Protein AF-A0A529L7I8-F1 (afdb_monomer)

Nearest PDB structures (foldseek):
  8ja7-assembly1_A  TM=9.305E-01  e=6.746E-06  Mycobacterium tuberculosis H37Rv
  7cad-assembly1_A  TM=9.325E-01  e=3.415E-05  Mycolicibacterium smegmatis MC2 155
  4tqu-assembly1_M  TM=9.009E-01  e=8.751E-04  Sphingomonas sp.

Foldseek 3Di:
DLLVVQQVPFDCVVVVVCVVVVHDPVCCCVPPVCVSSVLSVLVVVLVVVLCVLPDDVVCCVPALCDPVNVNPHLNSVLCCCCPVVVVVVVSVVSVVVSVVVSVVVSVVSVVVSVVVVD

Secondary structure (DSSP, 8-state):
-HHHHHHHTS-SHHHHHHHHTT--HHHIIIIIIHHHHHHHHHHHHHHHHHHHHT--HHHHHHTTT-STTTT--HHHHHHIIIIIS--HHHHHHHHHHHHHHHHHHHHHHHHHHHHTT-

Mean predicted aligned error: 5.52 Å

pLDDT: mean 90.21, std 6.55, range [42.72, 95.25]

Sequence (118 aa):
LIVLGGLASVPREPFESAEIDGANAWQQFRYLTLPMIAPFLMIAVIIRMIDALKSFDIIYAMTQGGPGTASETINIYLYNTAFSYYDMGYGSAMAVVFFIVIVALSFILLMLRQRSQW

Radius of gyration: 21.28 Å; Cα contacts (8 Å, |Δi|>4): 74; chains: 1; bounding box: 44×23×59 Å

Structure (mmCIF, N/CA/C/O backbone):
data_AF-A0A529L7I8-F1
#
_entry.id   AF-A0A529L7I8-F1
#
loop_
_atom_site.group_PDB
_atom_site.id
_atom_site.type_symbol
_atom_site.label_atom_id
_atom_site.label_alt_id
_atom_site.label_comp_id
_atom_site.label_asym_id
_atom_site.label_entity_id
_atom_site.label_seq_id
_atom_site.pdbx_PDB_ins_code
_atom_site.Cartn_x
_atom_site.Cartn_y
_atom_site.Cartn_z
_atom_site.occupancy
_atom_site.B_iso_or_equiv
_atom_site.auth_seq_id
_atom_site.auth_comp_id
_atom_site.auth_asym_id
_atom_site.auth_atom_id
_atom_site.pdbx_PDB_model_num
ATOM 1 N N . LEU A 1 1 ? 1.036 4.444 11.956 1.00 81.25 1 LEU A N 1
ATOM 2 C CA . LEU A 1 1 ? 0.447 5.733 12.390 1.00 81.25 1 LEU A CA 1
ATOM 3 C C . LEU A 1 1 ? -1.063 5.780 12.185 1.00 81.25 1 LEU A C 1
ATOM 5 O O . LEU A 1 1 ? -1.755 5.995 13.164 1.00 81.25 1 LEU A O 1
ATOM 9 N N . ILE A 1 2 ? -1.581 5.501 10.981 1.00 89.88 2 ILE A N 1
ATOM 10 C CA . ILE A 1 2 ? -3.029 5.574 10.677 1.00 89.88 2 ILE A CA 1
ATOM 11 C C . ILE A 1 2 ? -3.883 4.750 11.656 1.00 89.88 2 ILE A C 1
ATOM 13 O O . ILE A 1 2 ? -4.778 5.286 12.297 1.00 89.88 2 ILE A O 1
ATOM 17 N N . VAL A 1 3 ? -3.570 3.461 11.822 1.00 92.12 3 VAL A N 1
ATOM 18 C CA . VAL A 1 3 ? -4.340 2.559 12.701 1.00 92.12 3 VAL A CA 1
ATOM 19 C C . VAL A 1 3 ? -4.220 2.952 14.175 1.00 92.12 3 VAL A C 1
ATOM 21 O O . VAL A 1 3 ? -5.205 2.923 14.900 1.00 92.12 3 VAL A O 1
ATOM 24 N N . LEU A 1 4 ? -3.026 3.366 14.609 1.00 92.00 4 LEU A N 1
ATOM 25 C CA . LEU A 1 4 ? -2.782 3.803 15.986 1.00 92.00 4 LEU A CA 1
ATOM 26 C C . LEU A 1 4 ? -3.550 5.091 16.318 1.00 92.00 4 LEU A C 1
ATOM 28 O O . LEU A 1 4 ? -4.140 5.186 17.387 1.00 92.00 4 LEU A O 1
ATOM 32 N N . GLY A 1 5 ? -3.583 6.054 15.393 1.00 90.94 5 GLY A N 1
ATOM 33 C CA . GLY A 1 5 ? -4.404 7.257 15.533 1.00 90.94 5 GLY A CA 1
ATOM 34 C C . GLY A 1 5 ? -5.898 6.929 15.569 1.00 90.94 5 GLY A C 1
ATOM 35 O O . GLY A 1 5 ? -6.618 7.476 16.396 1.00 90.94 5 GLY A O 1
ATOM 36 N N . GLY A 1 6 ? -6.340 5.972 14.745 1.00 89.06 6 GLY A N 1
ATOM 37 C CA . GLY A 1 6 ? -7.703 5.442 14.791 1.00 89.06 6 GLY A CA 1
ATOM 38 C C . GLY A 1 6 ? -8.054 4.863 16.160 1.00 89.06 6 GLY A C 1
ATOM 39 O O . GLY A 1 6 ? -9.043 5.274 16.755 1.00 89.06 6 GLY A O 1
ATOM 40 N N . LEU A 1 7 ? -7.202 3.993 16.710 1.00 91.12 7 LEU A N 1
ATOM 41 C CA . LEU A 1 7 ? -7.366 3.434 18.058 1.00 91.12 7 LEU A CA 1
ATOM 42 C C . LEU A 1 7 ? -7.417 4.510 19.151 1.00 91.12 7 LEU A C 1
ATOM 44 O O . LEU A 1 7 ? -8.222 4.398 20.066 1.00 91.12 7 LEU A O 1
ATOM 48 N N . ALA A 1 8 ? -6.595 5.557 19.053 1.00 90.94 8 ALA A N 1
ATOM 49 C CA . ALA A 1 8 ? -6.596 6.653 20.023 1.00 90.94 8 ALA A CA 1
ATOM 50 C C . ALA A 1 8 ? -7.876 7.511 19.973 1.00 90.94 8 ALA A C 1
ATOM 52 O O . ALA A 1 8 ? -8.211 8.155 20.962 1.00 90.94 8 ALA A O 1
ATOM 53 N N . SER A 1 9 ? -8.583 7.524 18.837 1.00 88.75 9 SER A N 1
ATOM 54 C CA . SER A 1 9 ? -9.833 8.278 18.654 1.00 88.75 9 SER A CA 1
ATOM 55 C C . SER A 1 9 ? -11.089 7.544 19.138 1.00 88.75 9 SER A C 1
ATOM 57 O O . SER A 1 9 ? -12.166 8.135 19.184 1.00 88.75 9 SER A O 1
ATOM 59 N N . VAL A 1 10 ? -10.968 6.260 19.482 1.00 90.12 10 VAL A N 1
ATOM 60 C CA . VAL A 1 10 ? -12.096 5.423 19.898 1.00 90.12 10 VAL A CA 1
ATOM 61 C C . VAL A 1 10 ? -12.542 5.788 21.329 1.00 90.12 10 VAL A C 1
ATOM 63 O O . VAL A 1 10 ? -11.706 5.776 22.236 1.00 90.12 10 VAL A O 1
ATOM 66 N N . PRO A 1 11 ? -13.836 6.096 21.568 1.00 90.88 11 PRO A N 1
ATOM 67 C CA . PRO A 1 11 ? -14.345 6.391 22.908 1.00 90.88 11 PRO A CA 1
ATOM 68 C C . PRO A 1 11 ? -14.248 5.166 23.826 1.00 90.88 11 PRO A C 1
ATOM 70 O O . PRO A 1 11 ? -14.382 4.028 23.375 1.00 90.88 11 PRO A O 1
ATOM 73 N N . ARG A 1 12 ? -14.028 5.402 25.125 1.00 90.31 12 ARG A N 1
ATOM 74 C CA . ARG A 1 12 ? -13.857 4.343 26.138 1.00 90.31 12 ARG A CA 1
ATOM 75 C C . ARG A 1 12 ? -15.170 3.776 26.680 1.00 90.31 12 ARG A C 1
ATOM 77 O O . ARG A 1 12 ? -15.198 2.613 27.061 1.00 90.31 12 ARG A O 1
ATOM 84 N N . GLU A 1 13 ? -16.249 4.554 26.640 1.00 92.12 13 GLU A N 1
ATOM 85 C CA . GLU A 1 13 ? -17.569 4.187 27.183 1.00 92.12 13 GLU A CA 1
ATOM 86 C C . GLU A 1 13 ? -18.096 2.819 26.691 1.00 92.12 13 GLU A C 1
ATOM 88 O O . GLU A 1 13 ? -18.591 2.042 27.515 1.00 92.12 13 GLU A O 1
ATOM 93 N N . PRO A 1 14 ? -17.956 2.439 25.398 1.00 90.50 14 PRO A N 1
ATOM 94 C CA . PRO A 1 14 ? -18.382 1.118 24.936 1.00 90.50 14 PRO A CA 1
ATOM 95 C C . PRO A 1 14 ? -17.587 -0.024 25.581 1.00 90.50 14 PRO A C 1
ATOM 97 O O . PRO A 1 14 ? -18.144 -1.092 25.823 1.00 90.50 14 PRO A O 1
ATOM 100 N N . PHE A 1 15 ? -16.297 0.183 25.866 1.00 91.94 15 PHE A N 1
ATOM 101 C CA . PHE A 1 15 ? -15.433 -0.841 26.463 1.00 91.94 15 PHE A CA 1
ATOM 102 C C . PHE A 1 15 ? -15.769 -1.069 27.933 1.00 91.94 15 PHE A C 1
ATOM 104 O O . PHE A 1 15 ? -15.851 -2.217 28.355 1.00 91.94 15 PHE A O 1
ATOM 111 N N . GLU A 1 16 ? -16.023 0.008 28.677 1.00 90.88 16 GLU A N 1
ATOM 112 C CA . GLU A 1 16 ? -16.469 -0.063 30.074 1.00 90.88 16 GLU A CA 1
ATOM 113 C C . GLU A 1 16 ? -17.821 -0.781 30.177 1.00 90.88 16 GLU A C 1
ATOM 115 O O . GLU A 1 16 ? -18.003 -1.659 31.017 1.00 90.88 16 GLU A O 1
ATOM 120 N N . SER A 1 17 ? -18.744 -0.488 29.256 1.00 92.50 17 SER A N 1
ATOM 121 C CA . SER A 1 17 ? -20.040 -1.176 29.181 1.00 92.50 17 SER A CA 1
ATOM 12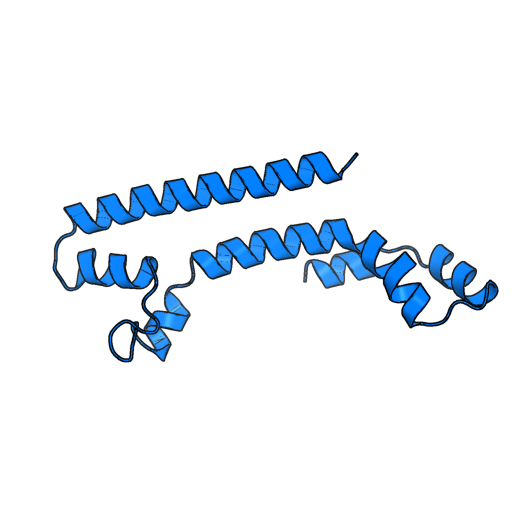2 C C . SER A 1 17 ? -19.876 -2.669 28.869 1.00 92.50 17 SER A C 1
ATOM 124 O O . SER A 1 17 ? -20.465 -3.514 29.537 1.00 92.50 17 SER A O 1
ATOM 126 N N . ALA A 1 18 ? -19.017 -3.013 27.904 1.00 91.19 18 ALA A N 1
ATOM 127 C CA . ALA A 1 18 ? -18.736 -4.404 27.558 1.00 91.19 18 ALA A CA 1
ATOM 128 C C . ALA A 1 18 ? -18.082 -5.181 28.716 1.00 91.19 18 ALA A C 1
ATOM 130 O O . ALA A 1 18 ? -18.298 -6.384 28.845 1.00 91.19 18 ALA A O 1
ATOM 131 N N . GLU A 1 19 ? -17.277 -4.522 29.552 1.00 91.94 19 GLU A N 1
ATOM 132 C CA . GLU A 1 19 ? -16.677 -5.126 30.746 1.00 91.94 19 GLU A CA 1
ATOM 133 C C . GLU A 1 19 ? -17.726 -5.407 31.834 1.00 91.94 19 GLU A C 1
ATOM 135 O O . GLU A 1 19 ? -17.715 -6.489 32.423 1.00 91.94 19 GLU A O 1
ATOM 140 N N . ILE A 1 20 ? -18.687 -4.495 32.035 1.00 93.56 20 ILE A N 1
ATOM 141 C CA . ILE A 1 20 ? -19.837 -4.700 32.936 1.00 93.56 20 ILE A CA 1
ATOM 142 C C . ILE A 1 20 ? -20.706 -5.877 32.461 1.00 93.56 20 ILE A C 1
ATOM 144 O O . ILE A 1 20 ? -21.139 -6.689 33.278 1.00 93.56 20 ILE A O 1
ATOM 148 N N . ASP A 1 21 ? -20.892 -6.020 31.148 1.00 93.19 21 ASP A N 1
ATOM 149 C CA . ASP A 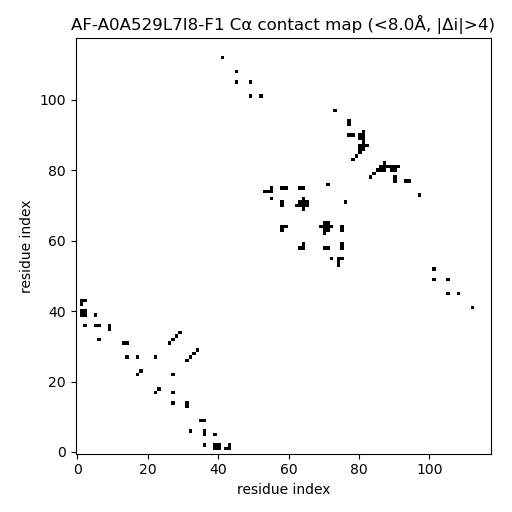1 21 ? -21.631 -7.130 30.529 1.00 93.19 21 ASP A CA 1
ATOM 150 C C . ASP A 1 21 ? -20.853 -8.466 30.525 1.00 93.19 21 ASP A C 1
ATOM 152 O O . ASP A 1 21 ? -21.346 -9.485 30.034 1.00 93.19 21 ASP A O 1
ATOM 156 N N . GLY A 1 22 ? -19.633 -8.496 31.074 1.00 93.31 22 GLY A N 1
ATOM 157 C CA . GLY A 1 22 ? -18.809 -9.702 31.176 1.00 93.31 22 GLY A CA 1
ATOM 158 C C . GLY A 1 22 ? -18.172 -10.145 29.854 1.00 93.31 22 GLY A C 1
ATOM 159 O O . GLY A 1 22 ? -17.794 -11.313 29.716 1.00 93.31 22 GLY A O 1
ATOM 160 N N . ALA A 1 23 ? -18.043 -9.248 28.871 1.00 93.31 23 ALA A N 1
ATOM 161 C CA . ALA A 1 23 ? -17.389 -9.556 27.606 1.00 93.31 23 ALA A CA 1
ATOM 162 C C . ALA A 1 23 ? -15.882 -9.786 27.803 1.00 93.31 23 ALA A C 1
ATOM 164 O O . ALA A 1 23 ? -15.171 -8.972 28.391 1.00 93.31 23 ALA A O 1
ATOM 165 N N . ASN A 1 24 ? -15.366 -10.881 27.248 1.00 93.00 24 ASN A N 1
ATOM 166 C CA . ASN A 1 24 ? -13.936 -11.173 27.271 1.00 93.00 24 ASN A CA 1
ATOM 167 C C . ASN A 1 24 ? -13.155 -10.318 26.249 1.00 93.00 24 ASN A C 1
ATOM 169 O O . ASN A 1 24 ? -13.715 -9.761 25.302 1.00 93.00 24 ASN A O 1
ATOM 173 N N . ALA A 1 25 ? -11.826 -10.262 26.392 1.00 92.25 25 ALA A N 1
ATOM 174 C CA . ALA A 1 25 ? -10.963 -9.439 25.536 1.00 92.25 25 ALA A CA 1
ATOM 175 C C . ALA A 1 25 ? -11.086 -9.756 24.029 1.00 92.25 25 ALA A C 1
ATOM 177 O O . ALA A 1 25 ? -10.963 -8.866 23.187 1.00 92.25 25 ALA A O 1
ATOM 178 N N . TRP A 1 26 ? -11.361 -11.013 23.664 1.00 95.00 26 TRP A N 1
ATOM 179 C CA . TRP A 1 26 ? -11.554 -11.400 22.264 1.00 95.00 26 TRP A CA 1
ATOM 180 C C . TRP A 1 26 ? -12.878 -10.879 21.695 1.00 95.00 26 TRP A C 1
ATOM 182 O O . TRP A 1 26 ? -12.924 -10.406 20.558 1.00 95.00 26 TRP A O 1
ATOM 192 N N . GLN A 1 27 ? -13.948 -10.914 22.491 1.00 93.62 27 GLN A N 1
ATOM 193 C CA . GLN A 1 27 ? -15.240 -10.330 22.141 1.00 93.62 27 GLN A CA 1
ATOM 194 C C . GLN A 1 27 ? -15.116 -8.812 21.987 1.00 93.62 27 GLN A C 1
ATOM 196 O O . GLN A 1 27 ? -15.543 -8.272 20.967 1.00 93.62 27 GLN A O 1
ATOM 201 N N . GLN A 1 28 ? -14.449 -8.137 22.925 1.00 93.31 28 GLN A N 1
ATOM 202 C CA . GLN A 1 28 ? -14.177 -6.701 22.821 1.00 93.31 28 GLN A CA 1
ATOM 203 C C . GLN A 1 28 ? -13.372 -6.369 21.553 1.00 93.31 28 GLN A C 1
ATOM 205 O O . GLN A 1 28 ? -13.733 -5.457 20.811 1.00 93.31 28 GLN A O 1
ATOM 210 N N . PHE A 1 29 ? -12.343 -7.151 21.215 1.00 93.19 29 PHE A N 1
ATOM 211 C CA . PHE A 1 29 ? -11.591 -6.937 19.978 1.00 93.19 29 PHE A CA 1
ATOM 212 C C . PHE A 1 29 ? -12.455 -7.127 18.722 1.00 93.19 29 PHE A C 1
ATOM 214 O O . PHE A 1 29 ? -12.468 -6.274 17.835 1.00 93.19 29 PHE A O 1
ATOM 221 N N . ARG A 1 30 ? -13.184 -8.245 18.625 1.00 94.25 30 ARG A N 1
ATOM 222 C CA . ARG A 1 30 ? -13.924 -8.624 17.412 1.00 94.25 30 ARG A CA 1
ATOM 223 C C . ARG A 1 30 ? -15.173 -7.775 17.169 1.00 94.25 30 ARG A C 1
ATOM 225 O O . ARG A 1 30 ? -15.515 -7.565 16.000 1.00 94.25 30 ARG A O 1
ATOM 232 N N . TYR A 1 31 ? -15.855 -7.352 18.233 1.00 93.25 31 TYR A N 1
ATOM 233 C CA . TYR A 1 31 ? -17.149 -6.664 18.165 1.00 93.25 31 TYR A CA 1
ATOM 234 C C . TYR A 1 31 ? -17.070 -5.162 18.450 1.00 93.25 31 TYR A C 1
ATOM 236 O O . TYR A 1 31 ? -17.913 -4.429 17.944 1.00 93.25 31 TYR A O 1
ATOM 244 N N . LEU A 1 32 ? -16.063 -4.689 19.189 1.00 91.81 32 LEU A N 1
ATOM 245 C CA . LEU A 1 32 ? -15.860 -3.261 19.457 1.00 91.81 32 LEU A CA 1
ATOM 246 C C . LEU A 1 32 ? -14.667 -2.716 18.679 1.00 91.81 32 LEU A C 1
ATOM 248 O O . LEU A 1 32 ? -14.836 -1.907 17.771 1.00 91.81 32 LEU A O 1
ATOM 252 N N . THR A 1 33 ? -13.454 -3.181 18.986 1.00 92.62 33 THR A N 1
ATOM 253 C CA . THR A 1 33 ? -12.236 -2.581 18.429 1.00 92.62 33 THR A CA 1
ATOM 254 C C . THR A 1 33 ? -12.213 -2.664 16.907 1.00 92.62 33 THR A C 1
ATOM 256 O O . THR A 1 33 ? -12.083 -1.636 16.249 1.00 92.62 33 THR A O 1
ATOM 259 N N . LEU A 1 34 ? -12.364 -3.866 16.341 1.00 92.25 34 LEU A N 1
ATOM 260 C CA . LEU A 1 34 ? -12.231 -4.114 14.907 1.00 92.25 34 LEU A CA 1
ATOM 261 C C . LEU A 1 34 ? -13.272 -3.338 14.074 1.00 92.25 34 LEU A C 1
ATOM 263 O O . LEU A 1 34 ? -12.855 -2.686 13.115 1.00 92.25 34 LEU A O 1
ATOM 267 N N . PRO A 1 35 ? -14.578 -3.322 14.417 1.00 91.81 35 PRO A N 1
ATOM 268 C CA . PRO A 1 35 ? -15.558 -2.512 13.691 1.00 91.81 35 PRO A CA 1
ATOM 269 C C . PRO A 1 35 ? -15.307 -1.007 13.821 1.00 91.81 35 PRO A C 1
ATOM 271 O O . PRO A 1 35 ? -15.393 -0.292 12.825 1.00 91.81 35 PRO A O 1
ATOM 274 N N . MET A 1 36 ? -14.932 -0.522 15.010 1.00 90.88 36 MET A N 1
ATOM 275 C CA . MET A 1 36 ? -14.708 0.910 15.239 1.00 90.88 36 MET A CA 1
ATOM 276 C C . MET A 1 36 ? -13.473 1.441 14.501 1.00 90.88 36 MET A C 1
ATOM 278 O O . MET A 1 36 ? -13.485 2.570 14.013 1.00 90.88 36 MET A O 1
ATOM 282 N N . ILE A 1 37 ? -12.416 0.632 14.358 1.00 93.56 37 ILE A N 1
ATOM 283 C CA . ILE A 1 37 ? -11.215 1.022 13.599 1.00 93.56 37 ILE A CA 1
ATOM 284 C C . ILE A 1 37 ? -11.263 0.633 12.118 1.00 93.56 37 ILE A C 1
ATOM 286 O O . ILE A 1 37 ? -10.350 1.000 11.373 1.00 93.56 37 ILE A O 1
ATOM 290 N N . ALA A 1 38 ? -12.291 -0.091 11.666 1.00 91.31 38 ALA A N 1
ATOM 291 C CA . ALA A 1 38 ? -12.420 -0.547 10.281 1.00 91.31 38 ALA A CA 1
ATOM 292 C C . ALA A 1 38 ? -12.228 0.574 9.233 1.00 91.31 38 ALA A C 1
ATOM 294 O O . ALA A 1 38 ? -11.499 0.342 8.263 1.00 91.31 38 ALA A O 1
ATOM 295 N N . PRO A 1 39 ? -12.754 1.807 9.420 1.00 88.62 39 PRO A N 1
ATOM 296 C CA . PRO A 1 39 ? -12.525 2.902 8.476 1.00 88.62 39 PRO A CA 1
ATOM 297 C C . PRO A 1 39 ? -11.041 3.279 8.358 1.00 88.62 39 PRO A C 1
ATOM 299 O O . PRO A 1 39 ? -10.541 3.530 7.260 1.00 88.62 39 PRO A O 1
ATOM 302 N N . PHE A 1 40 ? -10.315 3.279 9.480 1.00 91.44 40 PHE A N 1
ATOM 303 C CA . PHE A 1 40 ? -8.884 3.585 9.529 1.00 91.44 40 PHE A CA 1
ATOM 304 C C . PHE A 1 40 ? -8.040 2.453 8.943 1.00 91.44 40 PHE A C 1
ATOM 306 O O . PHE A 1 40 ? -7.084 2.716 8.211 1.00 91.44 40 PHE A O 1
ATOM 313 N N . LEU A 1 41 ? -8.406 1.197 9.220 1.00 91.56 41 LEU A N 1
ATOM 314 C CA . LEU A 1 41 ? -7.774 0.025 8.615 1.00 91.56 41 LEU A CA 1
ATOM 315 C C . LEU A 1 41 ? -7.915 0.049 7.094 1.00 91.56 41 LEU A C 1
ATOM 317 O O . LEU A 1 41 ? -6.932 -0.175 6.393 1.00 91.56 41 LEU A O 1
ATOM 321 N N . MET A 1 42 ? -9.098 0.386 6.579 1.00 89.19 42 MET A N 1
ATOM 322 C CA . MET A 1 42 ? -9.332 0.456 5.139 1.00 89.19 42 MET A CA 1
ATOM 323 C C . MET A 1 42 ? -8.433 1.505 4.473 1.00 89.19 42 MET A C 1
ATOM 325 O O . MET A 1 42 ? -7.795 1.213 3.465 1.00 89.19 42 MET A O 1
ATOM 329 N N . ILE A 1 43 ? -8.300 2.696 5.067 1.00 89.94 43 ILE A N 1
ATOM 330 C CA . ILE A 1 43 ? -7.380 3.734 4.570 1.00 89.94 43 ILE A CA 1
ATOM 331 C C . ILE A 1 43 ? -5.928 3.240 4.602 1.00 89.94 43 ILE A C 1
ATOM 333 O O . ILE A 1 43 ? -5.197 3.409 3.626 1.00 89.94 43 ILE A O 1
ATOM 337 N N . ALA A 1 44 ? -5.510 2.611 5.704 1.00 92.81 44 ALA A N 1
ATOM 338 C CA . ALA A 1 44 ? -4.156 2.089 5.844 1.00 92.81 44 ALA A CA 1
ATOM 339 C C . ALA A 1 44 ? -3.839 1.024 4.783 1.00 92.81 44 ALA A C 1
ATOM 341 O O . ALA A 1 44 ? -2.757 1.058 4.200 1.00 92.81 44 ALA A O 1
ATOM 342 N N . VAL A 1 45 ? -4.781 0.120 4.497 1.00 91.31 45 VAL A N 1
ATOM 343 C CA . VAL A 1 45 ? -4.630 -0.915 3.465 1.00 91.31 45 VAL A CA 1
ATOM 344 C C . VAL A 1 45 ? -4.521 -0.298 2.074 1.00 91.31 45 VAL A C 1
ATOM 346 O O . VAL A 1 45 ? -3.639 -0.696 1.321 1.00 91.31 45 VAL A O 1
ATOM 349 N N . ILE A 1 46 ? -5.355 0.692 1.741 1.00 89.19 46 ILE A N 1
ATOM 350 C CA . ILE A 1 46 ? -5.309 1.361 0.430 1.00 89.19 46 ILE A CA 1
ATOM 351 C C . ILE A 1 46 ? -3.938 2.000 0.203 1.00 89.19 46 ILE A C 1
ATOM 353 O O . ILE A 1 46 ? -3.293 1.733 -0.808 1.00 89.19 46 ILE A O 1
ATOM 357 N N . ILE A 1 47 ? -3.463 2.798 1.162 1.00 90.56 47 ILE A N 1
ATOM 358 C CA . ILE A 1 47 ? -2.160 3.467 1.054 1.00 90.56 47 ILE A CA 1
ATOM 359 C C . ILE A 1 47 ? -1.040 2.427 0.963 1.00 90.56 47 ILE A C 1
ATOM 361 O O . ILE A 1 47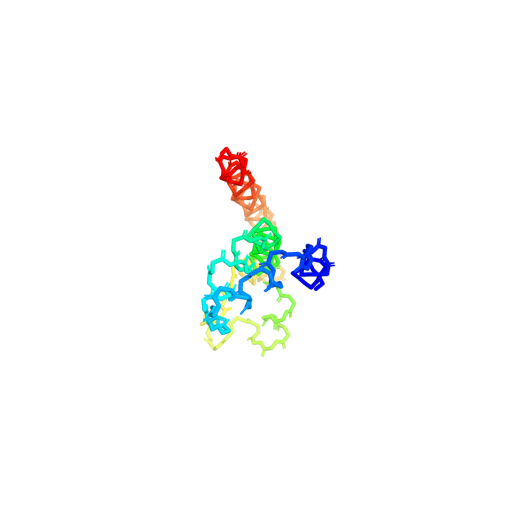 ? -0.191 2.505 0.078 1.00 90.56 47 ILE A O 1
ATOM 365 N N . ARG A 1 48 ? -1.072 1.401 1.821 1.00 92.25 48 ARG A N 1
ATOM 366 C CA . ARG A 1 48 ? -0.024 0.377 1.846 1.00 92.25 48 ARG A CA 1
ATOM 367 C C . ARG A 1 48 ? 0.012 -0.467 0.573 1.00 92.25 48 ARG A C 1
ATOM 369 O O . ARG A 1 48 ? 1.091 -0.877 0.158 1.00 92.25 48 ARG A O 1
ATOM 376 N N . MET A 1 49 ? -1.141 -0.710 -0.045 1.00 90.69 49 MET A N 1
ATOM 377 C CA . MET A 1 49 ? -1.237 -1.396 -1.331 1.00 90.69 49 MET A CA 1
ATOM 378 C C . MET A 1 49 ? -0.613 -0.562 -2.454 1.00 90.69 49 MET A C 1
ATOM 380 O O . MET A 1 49 ? 0.146 -1.104 -3.252 1.00 90.69 49 MET A O 1
ATOM 384 N N . ILE A 1 50 ? -0.874 0.749 -2.490 1.00 88.69 50 ILE A N 1
ATOM 385 C CA . ILE A 1 50 ? -0.266 1.659 -3.474 1.00 88.69 50 ILE A CA 1
ATOM 386 C C . ILE A 1 50 ? 1.261 1.680 -3.317 1.00 88.69 50 ILE A C 1
ATOM 388 O O . ILE A 1 50 ? 1.978 1.545 -4.310 1.00 88.69 50 ILE A O 1
ATOM 392 N N . ASP A 1 51 ? 1.761 1.786 -2.084 1.00 90.75 51 ASP A N 1
ATOM 393 C CA . ASP A 1 51 ? 3.202 1.761 -1.801 1.00 90.75 51 ASP A CA 1
ATOM 394 C C . ASP A 1 51 ? 3.849 0.438 -2.230 1.00 90.75 51 ASP A C 1
ATOM 396 O O . ASP A 1 51 ? 4.932 0.431 -2.814 1.00 90.75 51 ASP A O 1
ATOM 400 N N . ALA A 1 52 ? 3.181 -0.689 -1.965 1.00 90.06 52 ALA A N 1
ATOM 401 C CA . ALA A 1 52 ? 3.673 -2.008 -2.344 1.00 90.06 52 ALA A CA 1
ATOM 402 C C . ALA A 1 52 ? 3.739 -2.182 -3.870 1.00 90.06 52 ALA A C 1
ATOM 404 O O . ALA A 1 52 ? 4.743 -2.670 -4.385 1.00 90.06 52 ALA A O 1
ATOM 405 N N . LEU A 1 53 ? 2.712 -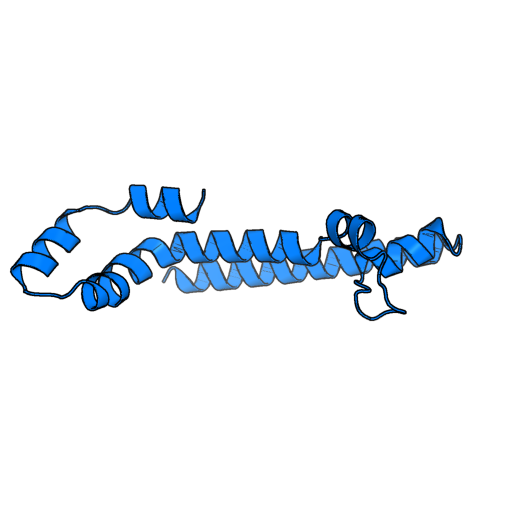1.737 -4.603 1.00 88.56 53 LEU A N 1
ATOM 406 C CA . LEU A 1 53 ? 2.683 -1.801 -6.070 1.00 88.56 53 LEU A CA 1
ATOM 407 C C . LEU A 1 53 ? 3.775 -0.939 -6.716 1.00 88.56 53 LEU A C 1
ATOM 409 O O . LEU A 1 53 ? 4.339 -1.310 -7.744 1.00 88.56 53 LEU A O 1
ATOM 413 N N . LYS A 1 54 ? 4.102 0.203 -6.109 1.00 87.69 54 LYS A N 1
ATOM 414 C CA . LYS A 1 54 ? 5.151 1.116 -6.583 1.00 87.69 54 LYS A CA 1
ATOM 415 C C . LYS A 1 54 ? 6.546 0.765 -6.060 1.00 87.69 54 LYS A C 1
ATOM 417 O O . LYS A 1 54 ? 7.483 1.529 -6.277 1.00 87.69 54 LYS A O 1
ATOM 422 N N . SER A 1 55 ? 6.696 -0.356 -5.356 1.00 90.75 55 SER A N 1
ATOM 423 C CA . SER A 1 55 ? 7.968 -0.728 -4.753 1.00 90.75 55 SER A CA 1
ATOM 424 C C . SER A 1 55 ? 9.005 -1.045 -5.832 1.00 90.75 55 SER A C 1
ATOM 426 O O . SER A 1 55 ? 8.840 -1.968 -6.634 1.00 90.75 55 SER A O 1
ATOM 428 N N . PHE A 1 56 ? 10.067 -0.247 -5.848 1.00 91.69 56 PHE A N 1
ATOM 429 C CA . PHE A 1 56 ? 11.221 -0.398 -6.728 1.00 91.69 56 PHE A CA 1
ATOM 430 C C . PHE A 1 56 ? 12.494 -0.497 -5.889 1.00 91.69 56 PHE A C 1
ATOM 432 O O . PHE A 1 56 ? 13.187 -1.510 -5.942 1.00 91.69 56 PHE A O 1
ATOM 439 N N . ASP A 1 57 ? 12.731 0.506 -5.041 1.00 90.75 57 ASP A N 1
ATOM 440 C CA . ASP A 1 57 ? 13.982 0.705 -4.304 1.00 90.75 57 ASP A CA 1
ATOM 441 C C . ASP A 1 57 ? 14.441 -0.537 -3.536 1.00 90.75 57 ASP A C 1
ATOM 443 O O . ASP A 1 57 ? 15.583 -0.967 -3.668 1.00 90.75 57 ASP A O 1
ATOM 447 N N . ILE A 1 58 ? 13.545 -1.151 -2.756 1.00 91.94 58 ILE A N 1
ATOM 448 C CA . ILE A 1 58 ? 13.897 -2.300 -1.912 1.00 91.94 58 ILE A CA 1
ATOM 449 C C . ILE A 1 58 ? 14.218 -3.544 -2.743 1.00 91.94 58 ILE A C 1
ATOM 451 O O . ILE A 1 58 ? 15.136 -4.290 -2.414 1.00 91.94 58 ILE A O 1
ATOM 455 N N . ILE A 1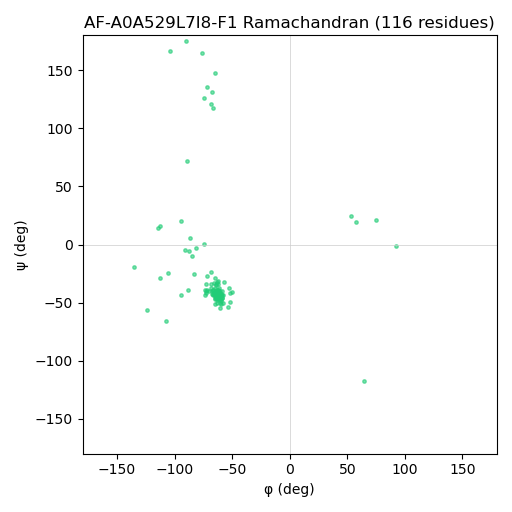 59 ? 13.490 -3.759 -3.839 1.00 91.19 59 ILE A N 1
ATOM 456 C CA . ILE A 1 59 ? 13.660 -4.931 -4.701 1.00 91.19 59 ILE A CA 1
ATOM 457 C C . ILE A 1 59 ? 14.949 -4.781 -5.498 1.00 91.19 59 ILE A C 1
ATOM 459 O O . ILE A 1 59 ? 15.744 -5.722 -5.565 1.00 91.19 59 ILE A O 1
ATOM 463 N N . TYR A 1 60 ? 15.186 -3.581 -6.029 1.00 91.44 60 TYR A N 1
ATOM 464 C CA . TYR A 1 60 ? 16.399 -3.246 -6.753 1.00 91.44 60 TYR A CA 1
ATOM 465 C C . TYR A 1 60 ? 17.632 -3.342 -5.848 1.00 91.44 60 TYR A C 1
ATOM 467 O O . TYR A 1 60 ? 18.591 -4.017 -6.203 1.00 91.44 60 TYR A O 1
ATOM 475 N N . ALA A 1 61 ? 17.594 -2.765 -4.644 1.00 93.69 61 ALA A N 1
ATOM 476 C CA . ALA A 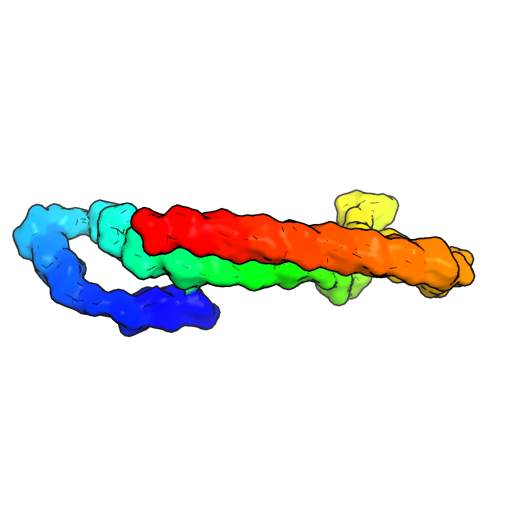1 61 ? 18.724 -2.796 -3.716 1.00 93.69 61 ALA A CA 1
ATOM 477 C C . ALA A 1 61 ? 19.063 -4.209 -3.211 1.00 93.69 61 ALA A C 1
ATOM 479 O O . ALA A 1 61 ? 20.235 -4.528 -3.034 1.00 93.69 61 ALA A O 1
ATOM 480 N N . MET A 1 62 ? 18.052 -5.050 -2.968 1.00 93.88 62 MET A N 1
ATOM 481 C CA . MET A 1 62 ? 18.254 -6.370 -2.360 1.00 93.88 62 MET A CA 1
ATOM 482 C C . MET A 1 62 ? 18.530 -7.476 -3.377 1.00 93.88 62 MET A C 1
ATOM 484 O O . MET A 1 62 ? 19.307 -8.384 -3.099 1.00 93.88 62 MET A O 1
ATOM 488 N N . THR A 1 63 ? 17.840 -7.450 -4.519 1.00 93.38 63 THR A N 1
ATOM 489 C CA . THR A 1 63 ? 17.794 -8.603 -5.437 1.00 93.38 63 THR A CA 1
ATOM 490 C C . THR A 1 63 ? 17.981 -8.242 -6.902 1.00 93.38 63 THR A C 1
ATOM 492 O O . THR A 1 63 ? 18.272 -9.134 -7.691 1.00 93.38 63 THR A O 1
ATOM 495 N N . GLN A 1 64 ? 17.782 -6.975 -7.283 1.00 88.94 64 GLN A N 1
ATOM 496 C CA . GLN A 1 64 ? 17.790 -6.524 -8.682 1.00 88.94 64 GLN A CA 1
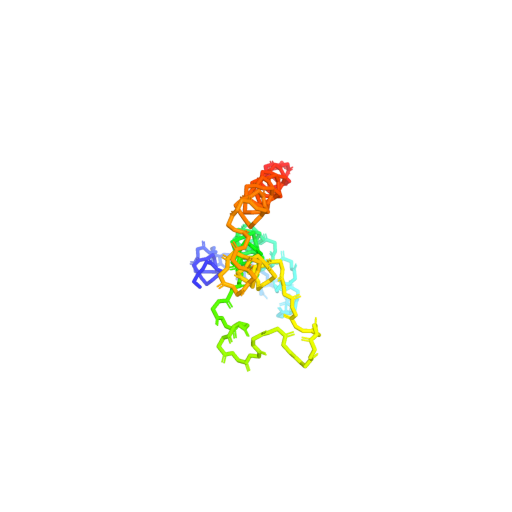ATOM 497 C C . GLN A 1 64 ? 16.840 -7.328 -9.601 1.00 88.94 64 GLN A C 1
ATOM 499 O O . GLN A 1 64 ? 17.049 -7.382 -10.806 1.00 88.94 64 GLN A O 1
ATOM 504 N N . GLY A 1 65 ? 15.792 -7.954 -9.044 1.00 87.44 65 GLY A N 1
ATOM 505 C CA . GLY A 1 65 ? 14.866 -8.833 -9.780 1.00 87.44 65 GLY A CA 1
ATOM 506 C C . GLY A 1 65 ? 15.225 -10.330 -9.768 1.00 87.44 65 GLY A C 1
ATOM 507 O O . GLY A 1 65 ? 14.482 -11.141 -10.323 1.00 87.44 65 GLY A O 1
ATOM 508 N N . GLY A 1 66 ? 16.332 -10.714 -9.123 1.00 88.81 66 GLY A N 1
ATOM 509 C CA . GLY A 1 66 ? 16.858 -12.079 -9.122 1.00 88.81 66 GLY A CA 1
ATOM 510 C C . GLY A 1 66 ? 16.367 -13.019 -8.002 1.00 88.81 66 GLY A C 1
ATOM 511 O O . GLY A 1 66 ? 15.692 -12.597 -7.061 1.00 88.81 66 GLY A O 1
ATOM 512 N N . PRO A 1 67 ? 16.766 -14.310 -8.058 1.00 88.81 67 PRO A N 1
ATOM 513 C CA . PRO A 1 67 ? 17.593 -14.941 -9.098 1.00 88.81 67 PRO A CA 1
ATOM 514 C C . PRO A 1 67 ? 16.832 -15.128 -10.422 1.00 88.81 67 PRO A C 1
ATOM 516 O O . PRO A 1 67 ? 15.681 -15.561 -10.429 1.00 88.81 67 PRO A O 1
ATOM 519 N N . GLY A 1 68 ? 17.4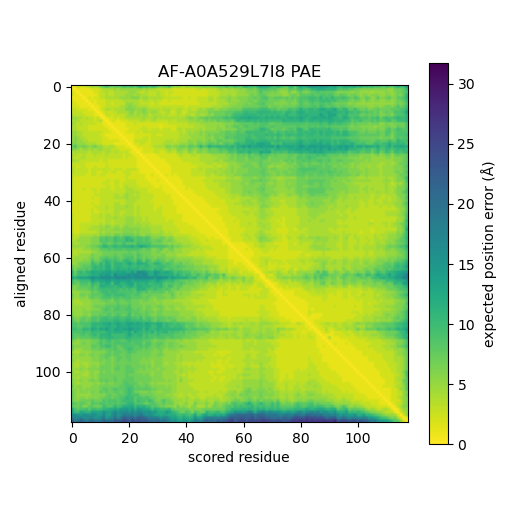68 -14.801 -11.552 1.00 86.12 68 GLY A N 1
ATOM 520 C CA . GLY A 1 68 ? 16.775 -14.730 -12.844 1.00 86.12 68 GLY A CA 1
ATOM 521 C C . GLY A 1 68 ? 15.730 -13.610 -12.837 1.00 86.12 68 GLY A C 1
ATOM 522 O O . GLY A 1 68 ? 16.096 -12.458 -12.647 1.00 86.12 68 GLY A O 1
ATOM 523 N N . THR A 1 69 ? 14.452 -13.967 -13.001 1.00 86.31 69 THR A N 1
ATOM 524 C CA . THR A 1 69 ? 13.292 -13.054 -12.932 1.00 86.31 69 THR A CA 1
ATOM 525 C C . THR A 1 69 ? 12.389 -13.327 -11.719 1.00 86.31 69 THR A C 1
ATOM 527 O O . THR A 1 69 ? 11.234 -12.907 -11.687 1.00 86.31 69 THR A O 1
ATOM 530 N N . ALA A 1 70 ? 12.871 -14.072 -10.717 1.00 88.38 70 ALA A N 1
ATOM 531 C CA . ALA A 1 70 ? 12.038 -14.564 -9.616 1.00 88.38 70 ALA A CA 1
ATOM 532 C C . ALA A 1 70 ? 11.456 -13.457 -8.716 1.00 88.38 70 ALA A C 1
ATOM 534 O O . ALA A 1 70 ? 10.382 -13.644 -8.144 1.00 88.38 70 ALA A O 1
ATOM 535 N N . SER A 1 71 ? 12.141 -12.318 -8.585 1.00 91.25 71 SER A N 1
ATOM 536 C CA . SER A 1 71 ? 11.651 -11.140 -7.856 1.00 91.25 71 SER A CA 1
ATOM 537 C C . SER A 1 71 ? 11.416 -9.941 -8.776 1.00 91.25 71 SER A C 1
ATOM 539 O O . SER A 1 71 ? 11.275 -8.809 -8.306 1.00 91.25 71 SER A O 1
ATOM 541 N N . GLU A 1 72 ? 11.382 -10.165 -10.091 1.00 89.94 72 GLU A N 1
ATOM 542 C CA . GLU A 1 72 ? 11.170 -9.098 -11.057 1.00 89.94 72 GLU A CA 1
ATOM 543 C C . GLU A 1 72 ? 9.741 -8.559 -10.939 1.00 89.94 72 GLU A C 1
ATOM 545 O O . GLU A 1 72 ? 8.750 -9.275 -11.088 1.00 89.94 72 GLU A O 1
ATOM 550 N N . THR A 1 73 ? 9.633 -7.263 -10.656 1.00 92.44 73 THR A N 1
ATOM 551 C CA . THR A 1 73 ? 8.364 -6.535 -10.690 1.00 92.44 73 THR A CA 1
ATOM 552 C C . THR A 1 73 ? 8.280 -5.679 -11.942 1.00 92.44 73 THR A C 1
ATOM 554 O O . THR A 1 73 ? 9.288 -5.400 -12.589 1.00 92.44 73 THR A O 1
ATOM 557 N N . ILE A 1 74 ? 7.076 -5.186 -12.250 1.00 91.69 74 ILE A N 1
ATOM 558 C CA . ILE A 1 74 ? 6.848 -4.268 -13.377 1.00 91.69 74 ILE A CA 1
ATOM 559 C C . ILE A 1 74 ? 7.803 -3.062 -13.310 1.00 91.69 74 ILE A C 1
ATOM 561 O O . ILE A 1 74 ? 8.326 -2.646 -14.339 1.00 91.69 74 ILE A O 1
ATOM 565 N N . ASN A 1 75 ? 8.091 -2.543 -12.109 1.00 92.75 75 ASN A N 1
ATOM 566 C CA . ASN A 1 75 ? 9.029 -1.432 -11.930 1.00 92.75 75 ASN A CA 1
ATOM 567 C C . ASN A 1 75 ? 10.474 -1.814 -12.298 1.00 92.75 75 ASN A C 1
ATOM 569 O O . ASN A 1 75 ? 11.159 -1.026 -12.945 1.00 92.75 75 ASN A O 1
ATOM 573 N N . ILE A 1 76 ? 10.934 -3.012 -11.906 1.00 93.75 76 ILE A N 1
ATOM 574 C CA . ILE A 1 76 ? 12.270 -3.520 -12.267 1.00 93.75 76 ILE A CA 1
ATOM 575 C C . ILE A 1 76 ? 12.367 -3.734 -13.778 1.00 93.75 76 ILE A C 1
ATOM 577 O O . ILE A 1 76 ? 13.314 -3.273 -14.410 1.00 93.75 76 ILE A O 1
ATOM 581 N N . TYR A 1 77 ? 11.360 -4.374 -14.367 1.00 92.69 77 TYR A N 1
ATOM 582 C CA . TYR A 1 77 ? 11.332 -4.656 -15.797 1.00 92.69 77 TYR A CA 1
ATOM 583 C C . TYR A 1 77 ? 11.331 -3.375 -16.647 1.00 92.69 77 TYR A C 1
ATOM 585 O O . TYR A 1 77 ? 12.081 -3.255 -17.619 1.00 92.69 77 TYR A O 1
ATOM 593 N N . LEU A 1 78 ? 10.544 -2.374 -16.241 1.00 93.81 78 LEU A N 1
ATOM 594 C CA . LEU A 1 78 ? 10.521 -1.051 -16.862 1.00 93.81 78 LEU A CA 1
ATOM 595 C C . LEU A 1 78 ? 11.889 -0.373 -16.783 1.00 93.81 78 LEU A C 1
ATOM 597 O O . LEU A 1 78 ? 12.369 0.152 -17.788 1.00 93.81 78 LEU A O 1
ATOM 601 N N . TYR A 1 79 ? 12.524 -0.403 -15.607 1.00 92.06 79 TYR A N 1
ATOM 602 C CA . TYR A 1 79 ? 13.855 0.166 -15.410 1.00 92.06 79 TYR A CA 1
ATOM 603 C C . TYR A 1 79 ? 14.887 -0.493 -16.331 1.00 92.06 79 TYR A C 1
ATOM 605 O O . TYR A 1 79 ? 15.593 0.204 -17.059 1.00 92.06 79 TYR A O 1
ATOM 613 N N . ASN A 1 80 ? 14.916 -1.826 -16.372 1.00 92.44 80 ASN A N 1
ATOM 614 C CA . ASN A 1 80 ? 15.823 -2.575 -17.240 1.00 92.44 80 ASN A CA 1
ATOM 615 C C . ASN A 1 80 ? 15.583 -2.237 -18.722 1.00 92.44 80 ASN A C 1
ATOM 617 O O . ASN A 1 80 ? 16.531 -1.995 -19.466 1.00 92.44 80 ASN A O 1
ATOM 621 N N . THR A 1 81 ? 14.323 -2.138 -19.151 1.00 93.75 81 THR A N 1
ATOM 622 C CA . THR A 1 81 ? 13.938 -1.756 -20.524 1.00 93.75 81 THR A CA 1
ATOM 623 C C . THR A 1 81 ? 14.438 -0.364 -20.901 1.00 93.75 81 THR A C 1
ATOM 625 O O . THR A 1 81 ? 15.098 -0.194 -21.927 1.00 93.75 81 THR A O 1
ATOM 628 N N . ALA A 1 82 ? 14.178 0.629 -20.052 1.00 94.50 82 ALA A N 1
ATOM 629 C CA . ALA A 1 82 ? 14.520 2.016 -20.342 1.00 94.50 82 ALA A CA 1
ATOM 630 C C . ALA A 1 82 ? 16.027 2.302 -20.239 1.00 94.50 82 ALA A C 1
ATOM 632 O O . ALA A 1 82 ? 16.557 3.072 -21.041 1.00 94.50 82 ALA A O 1
ATOM 633 N N . PHE A 1 83 ? 16.711 1.708 -19.255 1.00 91.50 83 PHE A N 1
ATOM 634 C CA . PHE A 1 83 ? 18.074 2.099 -18.878 1.00 91.50 83 PHE A CA 1
ATOM 635 C C . PHE A 1 83 ? 19.146 1.049 -19.179 1.00 91.50 83 PHE A C 1
ATOM 637 O O . PHE A 1 83 ? 20.287 1.432 -19.420 1.00 91.50 83 PHE A O 1
ATOM 644 N N . SER A 1 84 ? 18.819 -0.247 -19.188 1.00 89.62 84 SER A N 1
ATOM 645 C CA . SER A 1 84 ? 19.787 -1.313 -19.504 1.00 89.62 84 SER A CA 1
ATOM 646 C C . SER A 1 84 ? 19.741 -1.712 -20.977 1.00 89.62 84 SER A C 1
ATOM 648 O O . SER A 1 84 ? 20.784 -1.863 -21.606 1.00 89.62 84 SER A O 1
ATOM 650 N N . TYR A 1 85 ? 18.538 -1.847 -21.538 1.00 91.75 85 TYR A N 1
ATOM 651 C CA . TYR A 1 85 ? 18.331 -2.138 -22.960 1.00 91.75 85 TYR A CA 1
ATOM 652 C C . TYR A 1 85 ? 18.291 -0.875 -23.834 1.00 91.75 85 TYR A C 1
ATOM 654 O O . TYR A 1 85 ? 18.264 -0.983 -25.057 1.00 91.75 85 TYR A O 1
ATOM 662 N N . TYR A 1 86 ? 18.323 0.314 -23.218 1.00 93.00 86 TYR A N 1
ATOM 663 C CA . TYR A 1 86 ? 18.273 1.627 -23.877 1.00 93.00 86 TYR A CA 1
ATOM 664 C C . TYR A 1 86 ? 17.038 1.860 -24.766 1.00 93.00 86 TYR A C 1
ATOM 666 O O . TYR A 1 86 ? 17.025 2.780 -25.585 1.00 93.00 86 TYR A O 1
ATOM 674 N N . ASP A 1 87 ? 15.965 1.090 -24.570 1.00 94.56 87 ASP A N 1
ATOM 675 C CA . ASP A 1 87 ? 14.691 1.297 -25.256 1.00 94.56 87 ASP A CA 1
ATOM 676 C C . ASP A 1 87 ? 13.803 2.251 -24.444 1.00 94.56 87 ASP A C 1
ATOM 678 O O . ASP A 1 87 ? 12.819 1.878 -23.797 1.00 94.56 87 ASP A O 1
ATOM 682 N N . MET A 1 88 ? 14.190 3.530 -24.444 1.00 92.94 88 MET A N 1
ATOM 683 C CA . MET A 1 88 ? 13.472 4.572 -23.704 1.00 92.94 88 MET A CA 1
ATOM 684 C C . MET A 1 88 ? 12.038 4.767 -24.203 1.00 92.94 88 MET A C 1
ATOM 686 O O . MET A 1 88 ? 11.162 5.116 -23.410 1.00 92.94 88 MET A O 1
ATOM 690 N N . GLY A 1 89 ? 11.787 4.552 -25.498 1.00 94.38 89 GLY A N 1
ATOM 691 C CA . GLY A 1 89 ? 10.457 4.680 -26.090 1.00 94.38 89 GLY A CA 1
ATOM 692 C C . GLY A 1 89 ? 9.505 3.629 -25.530 1.00 94.38 89 GLY A C 1
ATOM 693 O O . GLY A 1 89 ? 8.436 3.965 -25.011 1.00 94.38 89 GLY A O 1
ATOM 694 N N . TYR A 1 90 ? 9.928 2.364 -25.556 1.00 93.94 90 TYR A N 1
ATOM 695 C CA . TYR A 1 90 ? 9.140 1.264 -25.015 1.00 93.94 90 TYR A CA 1
ATOM 696 C C . TYR A 1 90 ? 9.009 1.343 -23.487 1.00 93.94 90 TYR A C 1
ATOM 698 O O . TYR A 1 90 ? 7.902 1.222 -22.956 1.00 93.94 90 TYR A O 1
ATOM 706 N N . GLY A 1 91 ? 10.093 1.669 -22.773 1.00 93.31 91 GLY A N 1
ATOM 707 C CA . GLY A 1 91 ? 10.069 1.863 -21.319 1.00 93.31 91 GLY A CA 1
ATOM 708 C C . GLY A 1 91 ? 9.141 3.003 -20.873 1.00 93.31 91 GLY A C 1
ATOM 709 O O . GLY A 1 91 ? 8.418 2.872 -19.884 1.00 93.31 91 GLY A O 1
ATOM 710 N N . SER A 1 92 ? 9.076 4.097 -21.638 1.00 93.06 92 SER A N 1
ATOM 711 C CA . SER A 1 92 ? 8.141 5.203 -21.374 1.00 93.06 92 SER A CA 1
ATOM 712 C C . SER A 1 92 ? 6.685 4.786 -21.589 1.00 93.06 92 SER A C 1
ATOM 714 O O . SER A 1 92 ? 5.818 5.135 -20.787 1.00 93.06 92 SER A O 1
ATOM 716 N N . ALA A 1 93 ? 6.400 4.000 -22.632 1.00 94.81 93 ALA A N 1
ATOM 717 C CA . ALA A 1 93 ? 5.062 3.461 -22.866 1.00 94.81 93 ALA A CA 1
ATOM 718 C C . ALA A 1 93 ? 4.616 2.535 -21.719 1.00 94.81 93 ALA A C 1
ATOM 720 O O . ALA A 1 93 ? 3.491 2.661 -21.230 1.00 94.81 93 ALA A O 1
ATOM 721 N N . MET A 1 94 ? 5.510 1.673 -21.222 1.00 94.38 94 MET A N 1
ATOM 722 C CA . MET A 1 94 ? 5.254 0.858 -20.027 1.00 94.38 94 MET A CA 1
ATOM 723 C C . MET A 1 94 ? 4.935 1.711 -18.801 1.00 94.38 94 MET A C 1
ATOM 725 O O . MET A 1 94 ? 3.985 1.402 -18.083 1.00 94.38 94 MET A O 1
ATOM 729 N N . ALA A 1 95 ? 5.687 2.794 -18.577 1.00 92.94 95 ALA A N 1
ATOM 730 C CA . ALA A 1 95 ? 5.467 3.700 -17.452 1.00 92.94 95 ALA A CA 1
ATOM 731 C C . ALA A 1 95 ? 4.064 4.310 -17.477 1.00 92.94 95 ALA A C 1
ATOM 733 O O . ALA A 1 95 ? 3.369 4.319 -16.461 1.00 92.94 95 ALA A O 1
ATOM 734 N N . VAL A 1 96 ? 3.631 4.777 -18.650 1.00 95.19 96 VAL A N 1
ATOM 735 C CA . VAL A 1 96 ? 2.303 5.374 -18.838 1.00 95.19 96 VAL A CA 1
ATOM 736 C C . VAL A 1 96 ? 1.201 4.342 -18.609 1.00 95.19 96 VAL A C 1
ATOM 738 O O . VAL A 1 96 ? 0.249 4.617 -17.879 1.00 95.19 96 VAL A O 1
ATOM 741 N N . VAL A 1 97 ? 1.332 3.138 -19.174 1.00 94.94 97 VAL A N 1
ATOM 742 C CA . VAL A 1 97 ? 0.351 2.060 -18.971 1.00 94.94 97 VAL A CA 1
ATOM 743 C C . VAL A 1 97 ? 0.272 1.669 -17.496 1.00 94.94 97 VAL A C 1
ATOM 745 O O . VAL A 1 97 ? -0.822 1.571 -16.940 1.00 94.94 97 VAL A O 1
ATOM 748 N N . PHE A 1 98 ? 1.415 1.502 -16.833 1.00 93.12 98 PHE A N 1
ATOM 749 C CA . PHE A 1 98 ? 1.455 1.143 -15.421 1.00 93.12 98 PHE A CA 1
ATOM 750 C C . PHE A 1 98 ? 0.857 2.239 -14.530 1.00 93.12 98 PHE A C 1
ATOM 752 O O . PHE A 1 98 ? 0.092 1.945 -13.610 1.00 93.12 98 PHE A O 1
ATOM 759 N N . PHE A 1 99 ? 1.113 3.509 -14.850 1.00 92.12 99 PHE A N 1
ATOM 760 C CA . PHE A 1 99 ? 0.479 4.643 -14.186 1.00 92.12 99 PHE A CA 1
ATOM 761 C C . PHE A 1 99 ? -1.051 4.602 -14.310 1.00 92.12 99 PHE A C 1
ATOM 763 O O . PHE A 1 99 ? -1.747 4.745 -13.303 1.00 92.12 99 PHE A O 1
ATOM 770 N N . ILE A 1 100 ? -1.584 4.339 -15.509 1.00 95.25 100 ILE A N 1
ATOM 771 C CA . ILE A 1 100 ? -3.032 4.205 -15.734 1.00 95.25 100 ILE A CA 1
ATOM 772 C C . ILE A 1 100 ? -3.615 3.071 -14.881 1.00 95.25 100 ILE A C 1
ATOM 774 O O . ILE A 1 100 ? -4.656 3.257 -14.250 1.00 95.25 100 ILE A O 1
ATOM 778 N N . VAL A 1 101 ? -2.935 1.922 -14.805 1.00 92.94 101 VAL A N 1
ATOM 779 C CA . VAL A 1 101 ? -3.362 0.787 -13.968 1.00 92.94 101 VAL A CA 1
ATOM 780 C C . VAL A 1 101 ? -3.409 1.177 -12.489 1.00 92.94 101 VAL A C 1
ATOM 782 O O . VAL A 1 101 ? -4.403 0.898 -11.818 1.00 92.94 101 VAL A O 1
ATOM 785 N N . ILE A 1 102 ? -2.387 1.868 -11.976 1.00 90.94 102 ILE A N 1
ATOM 786 C CA . ILE A 1 102 ? -2.359 2.327 -10.578 1.00 90.94 102 ILE A CA 1
ATOM 787 C C . ILE A 1 102 ? -3.507 3.300 -10.295 1.00 90.94 102 ILE A C 1
ATOM 789 O O . ILE A 1 102 ? -4.173 3.176 -9.264 1.00 90.94 102 ILE A O 1
ATOM 793 N N . VAL A 1 103 ? -3.759 4.257 -11.192 1.00 92.00 103 VAL A N 1
ATOM 794 C CA . VAL A 1 103 ? -4.858 5.222 -11.044 1.00 92.00 103 VAL A CA 1
ATOM 795 C C . VAL A 1 103 ? -6.208 4.507 -11.055 1.00 92.00 103 VAL A C 1
ATOM 797 O O . VAL A 1 103 ? -7.036 4.768 -10.182 1.00 92.00 103 VAL A O 1
ATOM 800 N N . ALA A 1 104 ? -6.417 3.566 -11.978 1.00 93.56 104 ALA A N 1
ATOM 801 C CA . ALA A 1 104 ? -7.647 2.784 -12.058 1.00 93.56 104 ALA A CA 1
ATOM 802 C C . ALA A 1 104 ? -7.887 1.963 -10.780 1.00 93.56 104 ALA A C 1
ATOM 804 O O . ALA A 1 104 ? -8.972 2.025 -10.201 1.00 93.56 104 ALA A O 1
ATOM 805 N N . LEU A 1 105 ? -6.865 1.254 -10.287 1.00 90.25 105 LEU A N 1
ATOM 806 C CA . LEU A 1 105 ? -6.945 0.496 -9.035 1.00 90.25 105 LEU A CA 1
ATOM 807 C C . LEU A 1 105 ? -7.229 1.406 -7.836 1.00 90.25 105 LEU A C 1
ATOM 809 O O . LEU A 1 105 ? -8.100 1.103 -7.021 1.00 90.25 105 LEU A O 1
ATOM 813 N N . SER A 1 106 ? -6.543 2.547 -7.751 1.00 88.69 106 SER A N 1
ATOM 814 C CA . SER A 1 106 ? -6.756 3.528 -6.682 1.00 88.69 106 SER A CA 1
ATOM 815 C C . SER A 1 106 ? -8.188 4.067 -6.701 1.00 88.69 106 SER A C 1
ATOM 817 O O . SER A 1 106 ? -8.829 4.161 -5.655 1.00 88.69 106 SER A O 1
ATOM 819 N N . PHE A 1 107 ? -8.724 4.365 -7.886 1.00 91.06 107 PHE A N 1
ATOM 820 C CA . PHE A 1 107 ? -10.097 4.833 -8.050 1.00 91.06 107 PHE A CA 1
ATOM 821 C C . PHE A 1 107 ? -11.123 3.775 -7.618 1.00 91.06 107 PHE A C 1
ATOM 823 O O . PHE A 1 107 ? -12.047 4.086 -6.867 1.00 91.06 107 PHE A O 1
ATOM 830 N N . ILE A 1 108 ? -10.927 2.512 -8.014 1.00 90.50 108 ILE A N 1
ATOM 831 C CA . ILE A 1 108 ? -11.787 1.390 -7.606 1.00 90.50 108 ILE A CA 1
ATOM 832 C C . ILE A 1 108 ? -11.789 1.235 -6.081 1.00 90.50 108 ILE A C 1
ATOM 834 O O . ILE A 1 108 ? -12.855 1.137 -5.471 1.00 90.50 108 ILE A O 1
ATOM 838 N N . LEU A 1 109 ? -10.615 1.260 -5.446 1.00 86.94 109 LEU A N 1
ATOM 839 C CA . LEU A 1 109 ? -10.486 1.141 -3.991 1.00 86.94 109 LEU A CA 1
ATOM 840 C C . LEU A 1 109 ? -11.195 2.280 -3.246 1.00 86.94 109 LEU A C 1
ATOM 842 O O . LEU A 1 109 ? -11.871 2.044 -2.241 1.00 86.94 109 LEU A O 1
ATOM 846 N N . LEU A 1 110 ? -11.088 3.510 -3.753 1.00 86.81 110 LEU A N 1
ATOM 847 C CA . LEU A 1 110 ? -11.798 4.661 -3.196 1.00 86.81 110 LEU A CA 1
ATOM 848 C C . LEU A 1 110 ? -13.317 4.538 -3.371 1.00 86.81 110 LEU A C 1
ATOM 850 O O . LEU A 1 110 ? -14.064 4.857 -2.445 1.00 86.81 110 LEU A O 1
ATOM 854 N N . MET A 1 111 ? -13.782 4.030 -4.513 1.00 87.69 111 MET A N 1
ATOM 855 C CA . MET A 1 111 ? -15.207 3.814 -4.767 1.00 87.69 111 MET A CA 1
ATOM 856 C C . MET A 1 111 ? -15.794 2.725 -3.856 1.00 87.69 111 MET A C 1
ATOM 858 O O . MET A 1 111 ? -16.875 2.906 -3.294 1.00 87.69 111 MET A O 1
ATOM 862 N 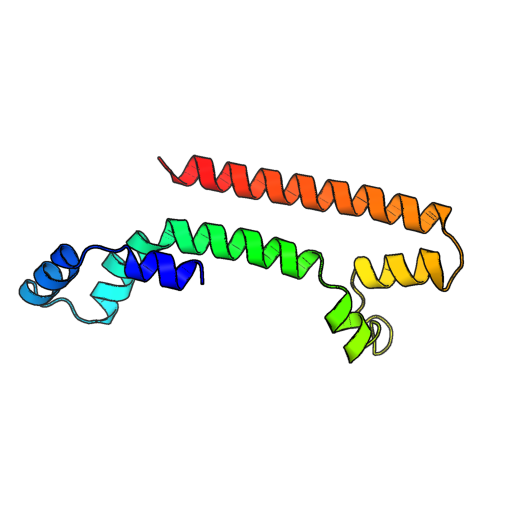N . LEU A 1 112 ? -15.074 1.616 -3.653 1.00 85.00 112 LEU A N 1
ATOM 863 C CA . LEU A 1 112 ? -15.468 0.560 -2.712 1.00 85.00 112 LEU A CA 1
ATOM 864 C C . LEU A 1 112 ? -15.569 1.093 -1.279 1.00 85.00 112 LEU A C 1
ATOM 866 O O . LEU A 1 112 ? -16.519 0.771 -0.566 1.00 85.00 112 LEU A O 1
ATOM 870 N N . ARG A 1 113 ? -14.639 1.967 -0.875 1.00 84.12 113 ARG A N 1
ATOM 871 C CA . ARG A 1 113 ? -14.691 2.637 0.429 1.00 84.12 113 ARG A CA 1
ATOM 872 C C . ARG A 1 113 ? -15.942 3.500 0.586 1.00 84.12 113 ARG A C 1
ATOM 874 O O . ARG A 1 113 ? -16.579 3.424 1.629 1.00 84.12 113 ARG A O 1
ATOM 881 N N . GLN A 1 114 ? -16.309 4.290 -0.425 1.00 80.94 114 GLN A N 1
ATOM 882 C CA . GLN A 1 114 ? -17.512 5.136 -0.366 1.00 80.94 114 GLN A CA 1
ATOM 883 C C . GLN A 1 114 ? -18.803 4.316 -0.229 1.00 80.94 114 GLN A C 1
ATOM 885 O O . GLN A 1 114 ? -19.724 4.740 0.460 1.00 80.94 114 GLN A O 1
ATOM 890 N N . ARG A 1 115 ? -18.865 3.120 -0.829 1.00 74.00 115 ARG A N 1
ATOM 891 C CA . ARG A 1 115 ? -20.023 2.217 -0.696 1.00 74.00 115 ARG A CA 1
ATOM 892 C C . ARG A 1 115 ? -20.142 1.569 0.684 1.00 74.00 115 ARG A C 1
ATOM 894 O O . ARG A 1 115 ? -21.245 1.243 1.091 1.00 74.00 115 ARG A O 1
ATOM 901 N N . SER A 1 116 ? -19.030 1.401 1.396 1.00 65.50 116 SER A N 1
ATOM 902 C CA . SER A 1 116 ? -19.001 0.821 2.746 1.00 65.50 116 SER A CA 1
ATOM 903 C C . SER A 1 116 ? -19.350 1.822 3.859 1.00 65.50 116 SER A C 1
ATOM 905 O O . SER A 1 116 ? -19.353 1.438 5.024 1.00 65.50 116 SER A O 1
ATOM 907 N N . GLN A 1 117 ? -19.574 3.099 3.536 1.00 57.94 117 GLN A N 1
ATOM 908 C CA . GLN A 1 117 ? -19.970 4.144 4.493 1.00 57.94 117 GLN A CA 1
ATOM 909 C C . GLN A 1 117 ? -21.504 4.333 4.566 1.00 57.94 117 GLN A C 1
ATOM 911 O O . GLN A 1 117 ? -21.952 5.393 4.996 1.00 57.94 117 GLN A O 1
ATOM 916 N N . TRP A 1 118 ? -22.284 3.336 4.126 1.00 42.72 118 TRP A N 1
ATOM 917 C CA . TRP A 1 118 ? -23.747 3.275 4.250 1.00 42.72 118 TRP A CA 1
ATOM 918 C C . TRP A 1 118 ? -24.158 2.348 5.390 1.00 42.72 118 TRP A C 1
ATOM 920 O O . TRP A 1 118 ? -23.554 1.255 5.487 1.00 42.72 118 TRP A O 1
#

Solvent-accessible surface area (backbone atoms only — not comparable to full-atom values): 6611 Å² total; per-residue (Å²): 107,58,52,59,53,35,59,71,69,55,75,61,68,67,56,56,51,37,51,75,73,66,52,49,73,67,53,43,40,66,69,45,50,49,62,73,32,40,69,33,45,52,52,46,49,53,54,51,50,53,53,59,75,68,56,36,68,68,48,49,75,75,46,66,16,36,77,81,66,75,53,50,44,74,56,48,53,36,48,43,34,30,69,71,69,62,37,47,70,60,20,49,52,50,50,53,52,51,51,52,52,52,51,52,52,52,50,52,54,53,52,55,52,61,64,66,76,111